Protein AF-A0A4Y2EI86-F1 (afdb_monomer)

Structure (mmCIF, N/CA/C/O backbone):
data_AF-A0A4Y2EI86-F1
#
_entry.id   AF-A0A4Y2EI86-F1
#
loop_
_atom_site.group_PDB
_atom_site.id
_atom_site.type_symbol
_atom_site.label_atom_id
_atom_site.label_alt_id
_atom_site.label_comp_id
_atom_site.label_asym_id
_atom_site.label_entity_id
_atom_site.label_seq_id
_atom_site.pdbx_PDB_ins_code
_atom_site.Cartn_x
_atom_site.Cartn_y
_atom_site.Cartn_z
_atom_site.occupancy
_atom_site.B_iso_or_equiv
_atom_site.auth_seq_id
_atom_site.auth_comp_id
_atom_site.auth_asym_id
_atom_site.auth_atom_id
_atom_site.pdbx_PDB_model_num
ATOM 1 N N . MET A 1 1 ? 8.810 -35.202 -23.050 1.00 44.22 1 MET A N 1
ATOM 2 C CA . MET A 1 1 ? 9.214 -34.370 -21.895 1.00 44.22 1 MET A CA 1
ATOM 3 C C . MET A 1 1 ? 8.110 -33.352 -21.642 1.00 44.22 1 MET A C 1
ATOM 5 O O . MET A 1 1 ? 7.960 -32.435 -22.436 1.00 44.22 1 MET A O 1
ATOM 9 N N . GLN A 1 2 ? 7.271 -33.556 -20.624 1.00 51.28 2 GLN A N 1
ATOM 10 C CA . GLN A 1 2 ? 6.265 -32.564 -20.223 1.00 51.28 2 GLN A CA 1
ATOM 11 C C . GLN A 1 2 ? 7.005 -31.382 -19.586 1.00 51.28 2 GLN A C 1
ATOM 13 O O . GLN A 1 2 ? 7.677 -31.547 -18.569 1.00 51.28 2 GLN A O 1
ATOM 18 N N . GLY A 1 3 ? 6.967 -30.216 -20.231 1.00 60.78 3 GLY A N 1
ATOM 19 C CA . GLY A 1 3 ? 7.556 -28.997 -19.680 1.00 60.78 3 GLY A CA 1
ATOM 20 C C . GLY A 1 3 ? 6.892 -28.628 -18.351 1.00 60.78 3 GLY A C 1
ATOM 21 O O . GLY A 1 3 ? 5.706 -28.887 -18.160 1.00 60.78 3 GLY A O 1
ATOM 22 N N . ARG A 1 4 ? 7.646 -28.019 -17.426 1.00 67.56 4 ARG A N 1
ATOM 23 C CA . ARG A 1 4 ? 7.087 -27.440 -16.193 1.00 67.56 4 ARG A CA 1
ATOM 24 C C . ARG A 1 4 ? 5.947 -26.480 -16.555 1.00 67.56 4 ARG A C 1
ATOM 26 O O . ARG A 1 4 ? 6.194 -25.449 -17.181 1.00 67.56 4 ARG A O 1
ATOM 33 N N . GLU A 1 5 ? 4.720 -26.806 -16.153 1.00 71.31 5 GLU A N 1
ATOM 34 C CA . GLU A 1 5 ? 3.585 -25.886 -16.260 1.00 71.31 5 GLU A CA 1
ATOM 35 C C . GLU A 1 5 ? 3.854 -24.618 -15.440 1.00 71.31 5 GLU A C 1
ATOM 37 O O . GLU A 1 5 ? 4.314 -24.680 -14.297 1.00 71.31 5 GLU A O 1
ATOM 42 N N . ARG A 1 6 ? 3.567 -23.450 -16.025 1.00 76.44 6 ARG A N 1
ATOM 43 C CA . ARG A 1 6 ? 3.617 -22.170 -15.308 1.00 76.44 6 ARG A CA 1
ATOM 44 C C . ARG A 1 6 ? 2.359 -22.020 -14.446 1.00 76.44 6 ARG A C 1
ATOM 46 O O . ARG A 1 6 ? 1.289 -22.413 -14.909 1.00 76.44 6 ARG A O 1
ATOM 53 N N . PRO A 1 7 ? 2.436 -21.407 -13.249 1.00 73.19 7 PRO A N 1
ATOM 54 C CA . PRO A 1 7 ? 1.263 -21.187 -12.397 1.00 73.19 7 PRO A CA 1
ATOM 55 C C . PRO A 1 7 ? 0.104 -20.478 -13.111 1.00 73.19 7 PRO A C 1
ATOM 57 O O . PRO A 1 7 ? -1.054 -20.807 -12.881 1.00 73.19 7 PRO A O 1
ATOM 60 N N . GLU A 1 8 ? 0.409 -19.552 -14.024 1.00 74.12 8 GLU A N 1
ATOM 61 C CA . GLU A 1 8 ? -0.576 -18.828 -14.844 1.00 74.12 8 GLU A CA 1
ATOM 62 C C . GLU A 1 8 ? -1.434 -19.755 -15.722 1.00 74.12 8 GLU A C 1
ATOM 64 O O . GLU A 1 8 ? -2.585 -19.440 -16.012 1.00 74.12 8 GLU A O 1
ATOM 69 N N . ASN A 1 9 ? -0.906 -20.925 -16.091 1.00 79.00 9 ASN A N 1
ATOM 70 C CA . ASN A 1 9 ? -1.598 -21.922 -16.908 1.00 79.00 9 ASN A CA 1
ATOM 71 C C . ASN A 1 9 ? -2.481 -22.861 -16.069 1.00 79.00 9 ASN A C 1
ATOM 73 O O . ASN A 1 9 ? -3.095 -23.776 -16.612 1.00 79.00 9 ASN A O 1
ATOM 77 N N . ARG A 1 10 ? -2.555 -22.642 -14.748 1.00 85.88 10 ARG A N 1
ATOM 78 C CA . ARG A 1 10 ? -3.338 -23.439 -13.794 1.00 85.88 10 ARG A CA 1
ATOM 79 C C . ARG A 1 10 ? -4.407 -22.591 -13.119 1.00 85.88 10 ARG A C 1
ATOM 81 O O . ARG A 1 10 ? -4.308 -22.290 -11.922 1.00 85.88 10 ARG A O 1
ATOM 88 N N . PRO A 1 11 ? -5.441 -22.182 -13.881 1.00 83.12 11 PRO A N 1
ATOM 89 C CA . PRO A 1 11 ? -6.486 -21.314 -13.364 1.00 83.12 11 PRO A CA 1
ATOM 90 C C . PRO A 1 11 ? -7.200 -21.953 -12.170 1.00 83.12 11 PRO A C 1
ATOM 92 O O . PRO A 1 11 ? -7.541 -21.252 -11.232 1.00 83.12 11 PRO A O 1
ATOM 95 N N . ASP A 1 12 ? -7.354 -23.274 -12.126 1.00 86.62 12 ASP A N 1
ATOM 96 C CA . ASP A 1 12 ? -7.909 -23.994 -10.977 1.00 86.62 12 ASP A CA 1
ATOM 97 C C . ASP A 1 12 ? -7.147 -23.707 -9.668 1.00 86.62 12 ASP A C 1
ATOM 99 O O . ASP A 1 12 ? -7.758 -23.367 -8.650 1.00 86.62 12 ASP A O 1
ATOM 103 N N . ILE A 1 13 ? -5.813 -23.785 -9.700 1.00 89.12 13 ILE A N 1
ATOM 104 C CA . ILE A 1 13 ? -4.954 -23.569 -8.528 1.00 89.12 13 ILE A CA 1
ATOM 105 C C . ILE A 1 13 ? -4.926 -22.091 -8.149 1.00 89.12 13 ILE A C 1
ATOM 107 O O . ILE A 1 13 ? -5.157 -21.749 -6.987 1.00 89.12 13 ILE A O 1
ATOM 111 N N . VAL A 1 14 ? -4.678 -21.210 -9.122 1.00 87.75 14 VAL A N 1
ATOM 112 C CA . VAL A 1 14 ? -4.599 -19.754 -8.907 1.00 87.75 14 VAL A CA 1
ATOM 113 C C . VAL A 1 14 ? -5.857 -19.244 -8.212 1.00 87.75 14 VAL A C 1
ATOM 115 O O . VAL A 1 14 ? -5.792 -18.441 -7.283 1.00 87.75 14 VAL A O 1
ATOM 118 N N . VAL A 1 15 ? -7.010 -19.759 -8.622 1.00 88.19 15 VAL A N 1
ATOM 119 C CA . VAL A 1 15 ? -8.316 -19.349 -8.114 1.00 88.19 15 VAL A CA 1
ATOM 120 C C . VAL A 1 15 ? -8.564 -19.824 -6.698 1.00 88.19 15 VAL A C 1
ATOM 122 O O . VAL A 1 15 ? -9.053 -19.046 -5.877 1.00 88.19 15 VAL A O 1
ATOM 125 N N . ARG A 1 16 ? -8.197 -21.071 -6.390 1.00 91.94 16 ARG A N 1
ATOM 126 C CA . ARG A 1 16 ? -8.285 -21.602 -5.027 1.00 91.94 16 ARG A CA 1
ATOM 127 C C . ARG A 1 16 ? -7.387 -20.812 -4.083 1.00 91.94 16 ARG A C 1
ATOM 129 O O . ARG A 1 16 ? -7.851 -20.371 -3.036 1.00 91.94 16 ARG A O 1
ATOM 136 N N . VAL A 1 17 ? -6.137 -20.560 -4.477 1.00 92.00 17 VAL A N 1
ATOM 137 C CA . VAL A 1 17 ? -5.188 -19.774 -3.673 1.00 92.00 17 VAL A CA 1
ATOM 138 C C . VAL A 1 17 ? -5.678 -18.341 -3.479 1.00 92.00 17 VAL A C 1
ATOM 140 O O . VAL A 1 17 ? -5.637 -17.836 -2.360 1.00 92.00 17 VAL A O 1
ATOM 143 N N . PHE A 1 18 ? -6.190 -17.698 -4.531 1.00 91.62 18 PHE A N 1
ATOM 144 C CA .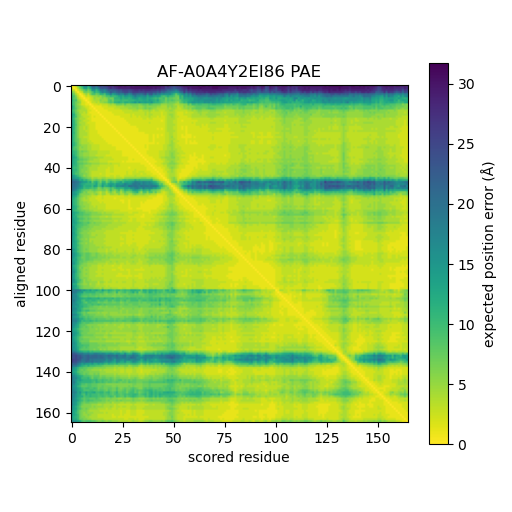 PHE A 1 18 ? -6.785 -16.367 -4.426 1.00 91.62 18 PHE A CA 1
ATOM 145 C C . PHE A 1 18 ? -7.951 -16.349 -3.434 1.00 91.62 18 PHE A C 1
ATOM 147 O O . PHE A 1 18 ? -7.990 -15.488 -2.559 1.00 91.62 18 PHE A O 1
ATOM 154 N N . LYS A 1 19 ? -8.875 -17.316 -3.524 1.00 93.38 19 LYS A N 1
ATOM 155 C CA . LYS A 1 19 ? -10.020 -17.391 -2.611 1.00 93.38 19 LYS A CA 1
ATOM 156 C C . LYS A 1 19 ? -9.580 -17.605 -1.163 1.00 93.38 19 LYS A C 1
ATOM 158 O O . LYS A 1 19 ? -10.115 -16.929 -0.294 1.00 93.38 19 LYS A O 1
ATOM 163 N N . MET A 1 20 ? -8.597 -18.474 -0.914 1.00 96.38 20 MET A N 1
ATOM 164 C CA . MET A 1 20 ? -8.044 -18.686 0.430 1.00 96.38 20 MET A CA 1
ATOM 165 C C . MET A 1 20 ? -7.432 -17.400 0.997 1.00 96.38 20 MET A C 1
ATOM 167 O O . MET A 1 20 ? -7.754 -17.018 2.116 1.00 96.38 20 MET A O 1
ATOM 171 N N . LYS A 1 21 ? -6.621 -16.685 0.206 1.00 95.56 21 LYS A N 1
ATOM 172 C CA . LYS A 1 21 ? -6.033 -15.401 0.622 1.00 95.56 21 LYS A CA 1
ATOM 173 C C . LYS A 1 21 ? -7.088 -14.326 0.877 1.00 95.56 21 LYS A C 1
ATOM 175 O O . LYS A 1 21 ? -6.973 -13.589 1.846 1.00 95.56 21 LYS A O 1
ATOM 180 N N . LEU A 1 22 ? -8.110 -14.241 0.025 1.00 96.06 22 LEU A N 1
ATOM 181 C CA . LEU A 1 22 ? -9.206 -13.292 0.208 1.00 96.06 22 LEU A CA 1
ATOM 182 C C . LEU A 1 22 ? -10.015 -13.611 1.471 1.00 96.06 22 LEU A C 1
ATOM 184 O O . LEU A 1 22 ? -10.377 -12.697 2.196 1.00 96.06 22 LEU A O 1
ATOM 188 N N . SER A 1 23 ? -10.289 -14.888 1.744 1.00 97.06 23 SER A N 1
ATOM 189 C CA . SER A 1 23 ? -10.966 -15.305 2.974 1.00 97.06 23 SER A CA 1
ATOM 190 C C . SER A 1 23 ? -10.161 -14.941 4.221 1.00 97.06 23 SER A C 1
ATOM 192 O O . SER A 1 23 ? -10.735 -14.390 5.151 1.00 97.06 23 SER A O 1
ATOM 194 N N . GLU A 1 24 ? -8.848 -15.174 4.215 1.00 97.94 24 GLU A N 1
ATOM 195 C CA . GLU A 1 24 ? -7.978 -14.792 5.333 1.00 97.94 24 GLU A 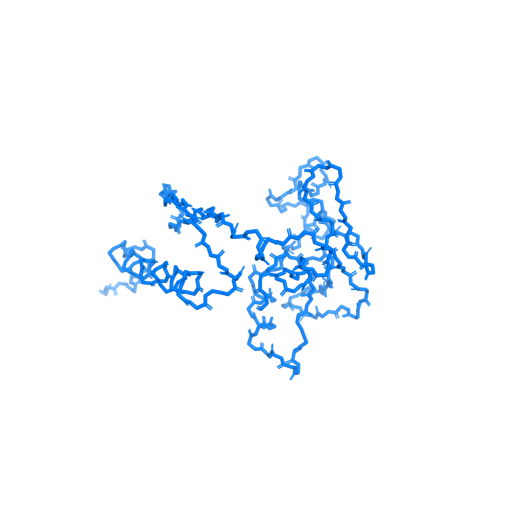CA 1
ATOM 196 C C . GLU A 1 24 ? -7.943 -13.272 5.539 1.00 97.94 24 GLU A C 1
ATOM 198 O O . GLU A 1 24 ? -8.092 -12.797 6.661 1.00 97.94 24 GLU A O 1
ATOM 203 N N . LEU A 1 25 ? -7.844 -12.504 4.448 1.00 97.00 25 LEU A N 1
ATOM 204 C CA . LEU A 1 25 ? -7.908 -11.046 4.506 1.00 97.00 25 LEU A CA 1
ATOM 205 C C . LEU A 1 25 ? -9.253 -10.567 5.072 1.00 97.00 25 LEU A C 1
ATOM 207 O O . LEU A 1 25 ? -9.283 -9.680 5.912 1.00 97.00 25 LEU A O 1
ATOM 211 N N . LEU A 1 26 ? -10.380 -11.148 4.655 1.00 97.69 26 LEU A N 1
ATOM 212 C CA . LEU A 1 26 ? -11.685 -10.790 5.222 1.00 97.69 26 LEU A CA 1
ATOM 213 C C . LEU A 1 26 ? -11.769 -11.124 6.720 1.00 97.69 26 LEU A C 1
ATOM 215 O O . LEU A 1 26 ? -12.386 -10.371 7.470 1.00 97.69 26 LEU A O 1
ATOM 219 N N . ASP A 1 27 ? -11.124 -12.199 7.170 1.00 98.06 27 ASP A N 1
ATOM 220 C CA . ASP A 1 27 ? -11.041 -12.535 8.591 1.00 98.06 27 ASP A CA 1
ATOM 221 C C . ASP A 1 27 ? -10.196 -11.515 9.373 1.00 98.06 27 ASP A C 1
ATOM 223 O O . ASP A 1 27 ? -10.619 -11.087 10.452 1.00 98.06 27 ASP A O 1
ATOM 227 N N . ASP A 1 28 ? -9.077 -11.042 8.815 1.00 97.88 28 ASP A N 1
ATOM 228 C CA . ASP A 1 28 ? -8.301 -9.933 9.389 1.00 97.88 28 ASP A CA 1
ATOM 229 C C . ASP A 1 28 ? -9.167 -8.674 9.557 1.00 97.88 28 ASP A C 1
ATOM 231 O O . ASP A 1 28 ? -9.216 -8.068 10.631 1.00 97.88 28 ASP A O 1
ATOM 235 N N . LEU A 1 29 ? -9.904 -8.308 8.506 1.00 97.31 29 LEU A N 1
ATOM 236 C CA . LEU A 1 29 ? -10.709 -7.088 8.473 1.00 97.31 29 LEU A CA 1
ATOM 237 C C . LEU A 1 29 ? -11.926 -7.159 9.409 1.00 97.31 29 LEU A C 1
ATOM 239 O O . LEU A 1 29 ? -12.183 -6.209 10.143 1.00 97.31 29 LEU A O 1
ATOM 243 N N . MET A 1 30 ? -12.668 -8.272 9.404 1.00 96.81 30 MET A N 1
ATOM 244 C CA . MET A 1 30 ? -13.963 -8.375 10.096 1.00 96.81 30 MET A CA 1
ATOM 245 C C . MET A 1 30 ? -13.863 -8.990 11.491 1.00 96.81 30 MET A C 1
ATOM 247 O O . MET A 1 30 ? -14.552 -8.551 12.413 1.00 96.81 30 MET A O 1
ATOM 251 N N . LYS A 1 31 ? -13.034 -10.029 11.660 1.00 97.06 31 LYS A N 1
ATOM 252 C CA . LYS A 1 31 ? -12.950 -10.791 12.916 1.00 97.06 31 LYS A CA 1
ATOM 253 C C . LYS A 1 31 ? -11.838 -10.265 13.808 1.00 97.06 31 LYS A C 1
ATOM 255 O O . LYS A 1 31 ? -12.070 -10.031 14.991 1.00 97.06 31 LYS A O 1
ATOM 260 N N . ARG A 1 32 ? -10.646 -10.059 13.239 1.00 97.88 32 ARG A N 1
ATOM 261 C CA . ARG A 1 32 ? -9.480 -9.539 13.974 1.00 97.88 32 ARG A CA 1
ATOM 262 C C . ARG A 1 32 ? -9.492 -8.018 14.089 1.00 97.88 32 ARG A C 1
ATOM 264 O O . ARG A 1 32 ? -8.763 -7.481 14.913 1.00 97.88 32 ARG A O 1
ATOM 271 N N . LYS A 1 33 ? -10.369 -7.350 13.328 1.00 96.50 33 LYS A N 1
ATOM 272 C CA . LYS A 1 33 ? -10.649 -5.912 13.424 1.00 96.50 33 LYS A CA 1
ATOM 273 C C . LYS A 1 33 ? -9.379 -5.077 13.275 1.00 96.50 33 LYS A C 1
ATOM 275 O O . LYS A 1 33 ? -9.168 -4.130 14.028 1.00 96.50 33 LYS A O 1
ATOM 280 N N . VAL A 1 34 ? -8.537 -5.417 12.294 1.00 95.81 34 VAL A N 1
ATOM 281 C CA . VAL A 1 34 ? -7.250 -4.725 12.076 1.00 95.81 34 VAL A CA 1
ATOM 282 C C . VAL A 1 34 ? -7.410 -3.231 11.768 1.00 95.81 34 VAL A C 1
ATOM 284 O O . VAL A 1 34 ? -6.502 -2.470 12.066 1.00 95.81 34 VAL A O 1
ATOM 287 N N . PHE A 1 35 ? -8.568 -2.795 11.254 1.00 95.50 35 PHE A N 1
ATOM 288 C CA . PHE A 1 35 ? -8.938 -1.376 11.089 1.00 95.50 35 PHE A CA 1
ATOM 289 C C . PHE A 1 35 ? -10.011 -0.903 12.089 1.00 95.50 35 PHE A C 1
ATOM 291 O O . PHE A 1 35 ? -10.635 0.137 11.897 1.00 95.50 35 PHE A O 1
ATOM 298 N N . GLY A 1 36 ? -10.275 -1.675 13.144 1.00 96.25 36 GLY A N 1
ATOM 299 C CA . GLY A 1 36 ? -11.374 -1.444 14.079 1.00 96.25 36 GLY A CA 1
ATOM 300 C C . GLY A 1 36 ? -12.686 -2.116 13.661 1.00 96.25 36 GLY A C 1
ATOM 301 O O . GLY A 1 36 ? -12.708 -3.108 12.931 1.00 96.25 36 GLY A O 1
ATOM 302 N N . CYS A 1 37 ? -13.802 -1.621 14.196 1.00 97.50 37 CYS A N 1
ATOM 303 C CA . CYS A 1 37 ? -15.117 -2.221 13.990 1.00 97.50 37 CYS A CA 1
ATOM 304 C C . CYS A 1 37 ? -15.678 -1.862 12.606 1.00 97.50 37 CYS A C 1
ATOM 306 O O . CYS A 1 37 ? -15.927 -0.691 12.317 1.00 97.50 37 CYS A O 1
ATOM 308 N N . VAL A 1 38 ? -15.911 -2.872 11.766 1.00 97.69 38 VAL A N 1
ATOM 309 C CA . VAL A 1 38 ? -16.559 -2.727 10.456 1.00 97.69 38 VAL A CA 1
ATOM 310 C C . VAL A 1 38 ? -18.066 -2.939 10.611 1.00 97.69 38 VAL A C 1
ATOM 312 O O . VAL A 1 38 ? -18.496 -3.990 11.082 1.00 97.69 38 VAL A O 1
ATOM 315 N N . THR A 1 39 ? -18.875 -1.960 10.204 1.00 97.56 39 THR A N 1
ATOM 316 C CA . THR A 1 39 ? -20.348 -2.027 10.260 1.00 97.56 39 THR A CA 1
ATOM 317 C C . THR A 1 39 ? -20.952 -2.593 8.981 1.00 97.56 39 THR A C 1
ATOM 319 O O . THR A 1 39 ? -21.966 -3.285 9.025 1.00 97.56 39 THR A O 1
ATOM 322 N N . SER A 1 40 ? -20.326 -2.328 7.835 1.00 97.38 40 SER A N 1
ATOM 323 C CA . SER A 1 40 ? -20.690 -2.921 6.549 1.00 97.38 40 SER A CA 1
ATOM 324 C C . SER A 1 40 ? -19.489 -2.964 5.609 1.00 97.38 40 SER A C 1
ATOM 326 O O . SER A 1 40 ? -18.529 -2.207 5.763 1.00 97.38 40 SER A O 1
ATOM 328 N N . TYR A 1 41 ? -19.525 -3.858 4.623 1.00 96.81 41 TYR A N 1
ATOM 329 C CA . TYR A 1 41 ? -18.498 -3.940 3.592 1.00 96.81 41 TYR A CA 1
ATOM 330 C C . TYR A 1 41 ? -19.092 -4.390 2.260 1.00 96.81 41 TYR A C 1
ATOM 332 O O . TYR A 1 41 ? -20.062 -5.146 2.216 1.00 96.81 41 TYR A O 1
ATOM 340 N N . ILE A 1 42 ? -18.485 -3.934 1.169 1.00 97.25 42 ILE A N 1
ATOM 341 C CA . ILE A 1 42 ? -18.790 -4.370 -0.194 1.00 97.25 42 ILE A CA 1
ATOM 342 C C . ILE A 1 42 ? -17.469 -4.762 -0.836 1.00 97.25 42 ILE A C 1
ATOM 344 O O . ILE A 1 42 ? -16.474 -4.057 -0.676 1.00 97.25 42 ILE A O 1
ATOM 348 N N . TYR A 1 43 ? -17.438 -5.872 -1.569 1.00 96.19 43 TYR A N 1
ATOM 349 C CA . TYR A 1 43 ? -16.275 -6.198 -2.378 1.00 96.19 43 TYR A CA 1
ATOM 350 C C . TYR A 1 43 ? -16.653 -6.742 -3.748 1.00 96.19 43 TYR A C 1
ATOM 352 O O . TYR A 1 43 ? -17.672 -7.411 -3.913 1.00 96.19 43 TYR A O 1
ATOM 360 N N . VAL A 1 44 ? -15.803 -6.455 -4.730 1.00 94.81 44 VAL A N 1
ATOM 361 C CA . VAL A 1 44 ? -15.958 -6.893 -6.118 1.00 94.81 44 VAL A CA 1
ATOM 362 C C . VAL A 1 44 ? -14.682 -7.595 -6.547 1.00 94.81 44 VAL A C 1
ATOM 364 O O . VAL A 1 44 ? -13.583 -7.067 -6.382 1.00 94.81 44 VAL A O 1
ATOM 367 N N . ILE A 1 45 ? -14.834 -8.796 -7.104 1.00 92.00 45 ILE A N 1
ATOM 368 C CA . ILE A 1 45 ? -13.732 -9.544 -7.708 1.00 92.00 45 ILE A CA 1
ATOM 369 C C . ILE A 1 45 ? -13.757 -9.277 -9.207 1.00 92.00 45 ILE A C 1
ATOM 371 O O . ILE A 1 45 ? -14.721 -9.627 -9.888 1.00 92.00 45 ILE A O 1
ATOM 375 N N . GLU A 1 46 ? -12.680 -8.703 -9.726 1.00 88.38 46 GLU A N 1
ATOM 376 C CA . GLU A 1 46 ? -12.542 -8.431 -11.151 1.00 88.38 46 GLU A CA 1
ATOM 377 C C . GLU A 1 46 ? -11.676 -9.489 -11.834 1.00 88.38 46 GLU A C 1
ATOM 379 O O . GLU A 1 46 ? -10.614 -9.905 -11.358 1.00 88.38 46 GLU A O 1
ATOM 384 N N . PHE A 1 47 ? -12.154 -9.914 -12.999 1.00 77.94 47 PHE A N 1
ATOM 385 C CA . PHE A 1 47 ? -11.499 -10.892 -13.849 1.00 77.94 47 PHE A CA 1
ATOM 386 C C . PHE A 1 47 ? -10.844 -10.150 -15.004 1.00 77.94 47 PHE A C 1
ATOM 388 O O . PHE A 1 47 ? -11.432 -9.970 -16.072 1.00 77.94 47 PHE A O 1
ATOM 395 N N . GLN A 1 48 ? -9.616 -9.687 -14.795 1.00 67.62 48 GLN A N 1
ATOM 396 C CA . GLN A 1 48 ? -8.854 -9.112 -15.893 1.00 67.62 48 GLN A CA 1
ATOM 397 C C . GLN A 1 48 ? -8.479 -10.224 -16.878 1.00 67.62 48 GLN A C 1
ATOM 399 O O . GLN A 1 48 ? -7.813 -11.187 -16.512 1.00 67.62 48 GLN A O 1
ATOM 404 N N . LYS A 1 49 ? -8.868 -10.076 -18.154 1.00 61.34 49 LYS A N 1
ATOM 405 C CA . LYS A 1 49 ? -8.618 -11.058 -19.234 1.00 61.34 49 LYS A CA 1
ATOM 406 C C . LYS A 1 49 ? -7.141 -11.466 -19.397 1.00 61.34 49 LYS A C 1
ATOM 408 O O . LYS A 1 49 ? -6.862 -12.447 -20.075 1.00 61.34 49 LYS A O 1
ATOM 413 N N . ARG A 1 50 ? -6.204 -10.692 -18.837 1.00 60.47 50 ARG A N 1
ATOM 414 C CA . ARG A 1 50 ? -4.745 -10.889 -18.928 1.00 60.47 50 ARG A CA 1
ATOM 415 C C . ARG A 1 50 ? -4.026 -10.756 -17.578 1.00 60.47 50 ARG A C 1
ATOM 417 O O . ARG A 1 50 ? -2.805 -10.661 -17.556 1.00 60.47 50 ARG A O 1
ATOM 424 N N . GLY A 1 51 ? -4.772 -10.693 -16.474 1.00 64.62 51 GLY A N 1
ATOM 425 C CA . GLY A 1 51 ? -4.236 -10.443 -15.139 1.00 64.62 51 GLY A CA 1
ATOM 426 C C . GLY A 1 51 ? -4.692 -11.498 -14.142 1.00 64.62 51 GLY A C 1
ATOM 427 O O . GLY A 1 51 ? -5.694 -12.185 -14.342 1.00 64.62 51 GLY A O 1
ATOM 428 N N . LEU A 1 52 ? -3.951 -11.620 -13.044 1.00 74.06 52 LEU A N 1
ATOM 429 C CA . LEU A 1 52 ? -4.447 -12.344 -11.881 1.00 74.06 52 LEU A CA 1
ATOM 430 C C . LEU A 1 52 ? -5.688 -11.625 -11.344 1.00 74.06 52 LEU A C 1
ATOM 432 O O . LEU A 1 52 ? -5.836 -10.415 -11.499 1.00 74.06 52 LEU A O 1
ATOM 436 N N . ARG A 1 53 ? -6.589 -12.379 -10.716 1.00 81.56 53 ARG A N 1
ATOM 437 C CA . ARG A 1 53 ? -7.788 -11.803 -10.101 1.00 81.56 53 ARG A CA 1
ATOM 438 C C . ARG A 1 53 ? -7.382 -10.774 -9.053 1.00 81.56 53 ARG A C 1
ATOM 440 O O . ARG A 1 53 ? -6.465 -11.028 -8.270 1.00 81.56 53 ARG A O 1
ATOM 447 N N . HIS A 1 54 ? -8.104 -9.664 -9.001 1.00 88.06 54 HIS A N 1
ATOM 448 C CA . HIS A 1 54 ? -7.975 -8.683 -7.930 1.00 88.06 54 HIS A CA 1
ATOM 449 C C . HIS A 1 54 ? -9.330 -8.421 -7.283 1.00 88.06 54 HIS A C 1
ATOM 451 O O . HIS A 1 54 ? -10.383 -8.700 -7.859 1.00 88.06 54 HIS A O 1
ATOM 457 N N . CYS A 1 55 ? -9.283 -7.946 -6.044 1.00 92.38 55 CYS A N 1
ATOM 458 C CA . CYS A 1 55 ? -10.456 -7.655 -5.238 1.00 92.38 55 CYS A CA 1
ATOM 459 C C . CYS A 1 55 ? -10.424 -6.180 -4.854 1.00 92.38 55 CYS A C 1
ATOM 461 O O . CYS A 1 55 ? -9.429 -5.723 -4.293 1.00 92.38 55 CYS A O 1
ATOM 463 N N . HIS A 1 56 ? -11.508 -5.463 -5.126 1.00 93.62 56 HIS A N 1
ATOM 464 C CA . HIS A 1 56 ? -11.757 -4.153 -4.532 1.00 93.62 56 HIS A CA 1
ATOM 465 C C . HIS A 1 56 ? -12.622 -4.359 -3.301 1.00 93.62 56 HIS A C 1
ATOM 467 O O . HIS A 1 56 ? -13.669 -4.989 -3.416 1.00 93.62 56 HIS A O 1
ATOM 473 N N . ILE A 1 57 ? -12.198 -3.854 -2.144 1.00 96.25 57 ILE A N 1
ATOM 474 C CA . ILE A 1 57 ? -12.928 -3.975 -0.877 1.00 96.25 57 ILE A CA 1
ATOM 475 C C . ILE A 1 57 ? -13.165 -2.567 -0.338 1.00 96.25 57 ILE A C 1
ATOM 477 O O . ILE A 1 57 ? -12.215 -1.819 -0.124 1.00 96.25 57 ILE A O 1
ATOM 481 N N . LEU A 1 58 ? -14.428 -2.219 -0.108 1.00 96.81 58 LEU A N 1
ATOM 482 C CA . LEU A 1 58 ? -14.843 -0.986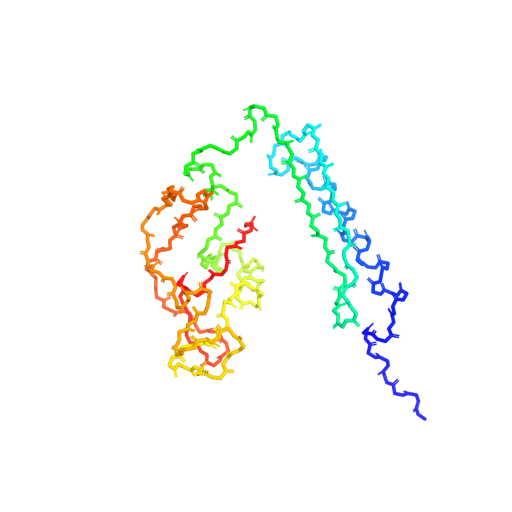 0.546 1.00 96.81 58 LEU A CA 1
ATOM 483 C C . LEU A 1 58 ? -15.397 -1.318 1.931 1.00 96.81 58 LEU A C 1
ATOM 485 O O . LEU A 1 58 ? -16.293 -2.155 2.054 1.00 96.81 58 LEU A O 1
ATOM 489 N N . LEU A 1 59 ? -14.870 -0.655 2.959 1.00 96.69 59 LEU A N 1
ATOM 490 C CA . LEU A 1 59 ? -15.260 -0.846 4.354 1.00 96.69 59 LEU A CA 1
ATOM 491 C C . LEU A 1 59 ? -15.962 0.401 4.887 1.00 96.69 59 LEU A C 1
ATOM 493 O O . LEU A 1 59 ? -15.460 1.512 4.731 1.00 96.69 59 LEU A O 1
ATOM 497 N N . THR A 1 60 ? -17.080 0.203 5.579 1.00 97.12 60 THR A N 1
ATOM 498 C CA . THR A 1 60 ? -17.700 1.230 6.417 1.00 97.12 60 THR A CA 1
ATOM 499 C C . THR A 1 60 ? -17.350 0.928 7.865 1.00 97.12 60 THR A C 1
ATOM 501 O O . THR A 1 60 ? -17.728 -0.117 8.394 1.00 97.12 60 THR A O 1
ATOM 504 N N . LEU A 1 61 ? -16.598 1.827 8.497 1.00 97.00 61 LEU A N 1
ATOM 505 C CA . LEU A 1 61 ? -16.193 1.688 9.895 1.00 97.00 61 LEU A CA 1
ATOM 506 C C . LEU A 1 61 ? -17.223 2.324 10.831 1.00 97.00 61 LEU A C 1
ATOM 508 O O . LEU A 1 61 ? -17.850 3.335 10.495 1.00 97.00 61 LEU A O 1
ATOM 512 N N . ASP A 1 62 ? -17.356 1.745 12.023 1.00 97.25 62 ASP A N 1
ATOM 513 C CA . ASP A 1 62 ? -18.097 2.342 13.129 1.00 97.25 62 ASP A CA 1
ATOM 514 C C . ASP A 1 62 ? -17.559 3.743 13.458 1.00 97.25 62 ASP A C 1
ATOM 516 O O . ASP A 1 62 ? -16.371 4.028 13.288 1.00 97.25 62 ASP A O 1
ATOM 520 N N . SER A 1 63 ? -18.421 4.626 13.969 1.00 95.69 63 SER A N 1
ATOM 521 C CA . SER A 1 63 ? -18.050 6.003 14.313 1.00 95.69 63 SER A CA 1
ATOM 522 C C . SER A 1 63 ? -16.850 6.097 15.258 1.00 95.69 63 SER A C 1
ATOM 524 O O . SER A 1 63 ? -16.059 7.031 15.104 1.00 95.69 63 SER A O 1
ATOM 526 N N . SER A 1 64 ? -16.686 5.151 16.185 1.00 95.69 64 SER A N 1
ATOM 527 C CA . SER A 1 64 ? -15.531 5.087 17.093 1.00 95.69 64 SER A CA 1
ATOM 528 C C . SER A 1 64 ? -14.237 4.630 16.409 1.00 95.69 64 SER A C 1
ATOM 530 O O . SER A 1 64 ? -13.154 4.948 16.882 1.00 95.69 64 SER A O 1
ATOM 532 N N . SER A 1 65 ? -14.341 3.910 15.288 1.00 95.81 65 SER A N 1
ATOM 533 C CA . SER A 1 65 ? -13.212 3.341 14.536 1.00 95.81 65 SER A CA 1
ATOM 534 C C . SER A 1 65 ? -12.832 4.152 13.291 1.00 95.81 65 SER A C 1
ATOM 536 O O . SER A 1 65 ? -11.875 3.807 12.605 1.00 95.81 65 SER A O 1
ATOM 538 N N . LYS A 1 66 ? -13.573 5.216 12.953 1.00 93.56 66 LYS A N 1
ATOM 539 C CA . LYS A 1 66 ? -13.264 6.025 11.766 1.00 93.56 66 LYS A CA 1
ATOM 540 C C . LYS A 1 66 ? -11.908 6.720 11.897 1.00 93.56 66 LYS A C 1
ATOM 542 O O . LYS A 1 66 ? -11.672 7.462 12.847 1.00 93.56 66 LYS A O 1
ATOM 547 N N . ILE A 1 67 ? -11.110 6.569 10.848 1.00 91.88 67 ILE A N 1
ATOM 548 C CA . ILE A 1 67 ? -9.856 7.279 10.605 1.00 91.88 67 ILE A CA 1
ATOM 549 C C . ILE A 1 67 ? -10.201 8.725 10.236 1.00 91.88 67 ILE A C 1
ATOM 551 O O . ILE A 1 67 ? -10.823 8.958 9.198 1.00 91.88 67 ILE A O 1
ATOM 555 N N . ARG A 1 68 ? -9.868 9.684 11.106 1.00 89.50 68 ARG A N 1
ATOM 556 C CA . ARG A 1 68 ? -10.203 11.107 10.899 1.00 89.50 68 ARG A CA 1
ATOM 557 C C . ARG A 1 68 ? -9.003 12.031 10.966 1.00 89.50 68 ARG A C 1
ATOM 559 O O . ARG A 1 68 ? -9.065 13.115 10.408 1.00 89.50 68 ARG A O 1
ATOM 566 N N . THR A 1 69 ? -7.961 11.628 11.679 1.00 91.50 69 THR A N 1
ATOM 567 C CA . THR A 1 69 ? -6.794 12.472 11.926 1.00 91.50 69 THR A CA 1
ATOM 568 C C . THR A 1 69 ? -5.587 11.972 11.144 1.00 91.50 69 THR A C 1
ATOM 570 O O . THR A 1 69 ? -5.530 10.811 10.731 1.00 91.50 69 THR A O 1
ATOM 573 N N . LYS A 1 70 ? -4.593 12.844 10.976 1.00 92.31 70 LYS A N 1
ATOM 574 C CA . LYS A 1 70 ? -3.279 12.492 10.422 1.00 92.31 70 LYS A CA 1
ATOM 575 C C . LYS A 1 70 ? -2.631 11.343 11.198 1.00 92.31 70 LYS A C 1
ATOM 577 O O . LYS A 1 70 ? -2.149 10.398 10.586 1.00 92.31 70 LYS A O 1
ATOM 582 N N . ASP A 1 71 ? -2.728 11.372 12.526 1.00 92.38 71 ASP A N 1
ATOM 583 C CA . ASP A 1 71 ? -2.213 10.308 13.392 1.00 92.38 71 ASP A CA 1
ATOM 584 C C . ASP A 1 71 ? -2.942 8.982 13.171 1.00 92.38 71 ASP A C 1
ATOM 586 O O . ASP A 1 71 ? -2.325 7.921 13.208 1.00 92.38 71 ASP A O 1
ATOM 590 N N . ASP A 1 72 ? -4.255 9.009 12.927 1.00 92.88 72 ASP A N 1
ATOM 591 C CA . ASP A 1 72 ? -4.985 7.789 12.579 1.00 92.88 72 ASP A CA 1
ATOM 592 C C . ASP A 1 72 ? -4.542 7.246 11.222 1.00 92.88 72 ASP A C 1
ATOM 594 O O . ASP A 1 72 ? -4.383 6.038 11.079 1.00 92.88 72 ASP A O 1
ATOM 598 N N . ILE A 1 73 ? -4.311 8.116 10.235 1.00 93.81 73 ILE A N 1
ATOM 599 C CA . ILE A 1 73 ? -3.798 7.705 8.923 1.00 93.81 73 ILE A CA 1
ATOM 600 C C . ILE A 1 73 ? -2.428 7.042 9.085 1.00 93.81 73 ILE A C 1
ATOM 602 O O . ILE A 1 73 ? -2.240 5.931 8.591 1.00 93.81 73 ILE A O 1
ATOM 606 N N . ASP A 1 74 ? -1.512 7.671 9.820 1.00 94.62 74 ASP A N 1
ATOM 607 C CA . ASP A 1 74 ? -0.142 7.188 10.019 1.00 94.62 74 ASP A CA 1
ATOM 608 C C . ASP A 1 74 ? -0.078 5.863 10.804 1.00 94.62 74 ASP A C 1
ATOM 61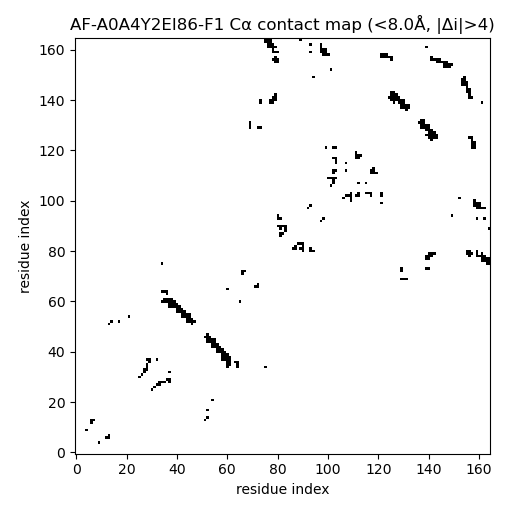0 O O . ASP A 1 74 ? 0.868 5.093 10.632 1.00 94.62 74 ASP A O 1
ATOM 614 N N . LYS A 1 75 ? -1.097 5.539 11.618 1.00 94.44 75 LYS A N 1
ATOM 615 C CA . LYS A 1 75 ? -1.223 4.213 12.262 1.00 94.44 75 LYS A CA 1
ATOM 616 C C . LYS A 1 75 ? -1.494 3.092 11.260 1.00 94.44 75 LYS A C 1
ATOM 618 O O . LYS A 1 75 ? -1.119 1.951 11.514 1.00 94.44 75 LYS A O 1
ATOM 623 N N . PHE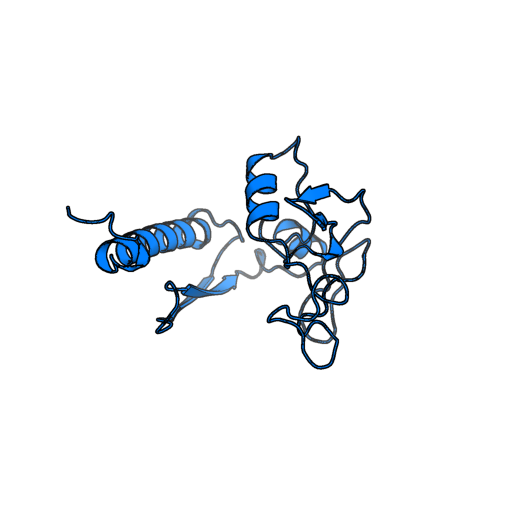 A 1 76 ? -2.180 3.390 10.158 1.00 94.31 76 PHE A N 1
ATOM 624 C CA . PHE A 1 76 ? -2.697 2.379 9.233 1.00 94.31 76 PHE A CA 1
ATOM 625 C C . PHE A 1 76 ? -2.014 2.376 7.872 1.00 94.31 76 PHE A C 1
ATOM 627 O O . PHE A 1 76 ? -2.060 1.359 7.181 1.00 94.31 76 PHE A O 1
ATOM 634 N N . VAL A 1 77 ? -1.419 3.491 7.456 1.00 95.44 77 VAL A N 1
ATOM 635 C CA . VAL A 1 77 ? -0.799 3.648 6.144 1.00 95.44 77 VAL A CA 1
ATOM 636 C C . VAL A 1 77 ? 0.570 4.282 6.311 1.00 95.44 77 VAL A C 1
ATOM 638 O O . VAL A 1 77 ? 0.706 5.350 6.894 1.00 95.44 77 VAL A O 1
ATOM 641 N N . SER A 1 78 ? 1.583 3.646 5.731 1.00 96.75 78 SER A N 1
ATOM 642 C CA . SER A 1 78 ? 2.924 4.207 5.620 1.00 96.75 78 SER A CA 1
ATOM 643 C C . SER A 1 78 ? 3.317 4.338 4.157 1.00 96.75 78 SER A C 1
ATOM 645 O O . SER A 1 78 ? 2.936 3.525 3.315 1.00 96.75 78 SER A O 1
ATOM 647 N N . ALA A 1 79 ? 4.095 5.371 3.850 1.00 97.19 79 ALA A N 1
ATOM 648 C CA . ALA A 1 79 ? 4.748 5.553 2.562 1.00 97.19 79 ALA A CA 1
ATOM 649 C C . ALA A 1 79 ? 6.273 5.653 2.724 1.00 97.19 79 ALA A C 1
ATOM 651 O O . ALA A 1 79 ? 6.943 6.321 1.937 1.00 97.19 79 ALA A O 1
ATOM 652 N N . GLU A 1 80 ? 6.810 5.001 3.755 1.00 96.94 80 GLU A N 1
ATOM 653 C CA . GLU A 1 80 ? 8.222 5.028 4.128 1.00 96.94 80 GLU A CA 1
ATOM 654 C C . GLU A 1 80 ? 8.822 3.621 4.083 1.00 96.94 80 GLU A C 1
ATOM 656 O O . GLU A 1 80 ? 8.115 2.621 4.144 1.00 96.94 80 GLU A O 1
ATOM 661 N N . LEU A 1 81 ? 10.140 3.515 3.953 1.00 96.44 81 LEU A N 1
ATOM 662 C CA . LEU A 1 81 ? 10.830 2.239 4.065 1.00 96.44 81 LEU A CA 1
ATOM 663 C C . LEU A 1 81 ? 10.754 1.734 5.517 1.00 96.44 81 LEU A C 1
ATOM 665 O O . LEU A 1 81 ? 11.144 2.460 6.434 1.00 96.44 81 LEU A O 1
ATOM 669 N N . PRO A 1 82 ? 10.322 0.479 5.748 1.00 95.88 82 PRO A N 1
ATOM 670 C CA . PRO A 1 82 ? 10.391 -0.134 7.066 1.00 95.88 82 PRO A CA 1
ATOM 671 C C . PRO A 1 82 ? 11.823 -0.151 7.603 1.00 95.88 82 PRO A C 1
ATOM 673 O O . PRO A 1 82 ? 12.791 -0.265 6.853 1.00 95.88 82 PRO A O 1
ATOM 676 N N . ASN A 1 83 ? 11.984 -0.140 8.922 1.00 93.25 83 ASN A N 1
ATOM 677 C CA . ASN A 1 83 ? 13.296 -0.379 9.506 1.00 93.25 83 ASN A CA 1
ATOM 678 C C . ASN A 1 83 ? 13.671 -1.866 9.352 1.00 93.25 83 ASN A C 1
ATOM 680 O O . ASN A 1 83 ? 13.027 -2.741 9.936 1.00 93.25 83 ASN A O 1
ATOM 684 N N . ILE A 1 84 ? 14.736 -2.151 8.593 1.00 93.75 84 ILE A N 1
ATOM 685 C CA . ILE A 1 84 ? 15.205 -3.519 8.319 1.00 93.75 84 ILE A CA 1
ATOM 686 C C . ILE A 1 84 ? 15.574 -4.301 9.588 1.00 93.75 84 ILE A C 1
ATOM 688 O O . ILE A 1 84 ? 15.389 -5.516 9.630 1.00 93.75 84 ILE A O 1
ATOM 692 N N . ASN A 1 85 ? 16.063 -3.617 10.625 1.00 95.19 85 ASN A N 1
ATOM 693 C CA . ASN A 1 85 ? 16.461 -4.237 11.888 1.00 95.19 85 ASN A CA 1
AT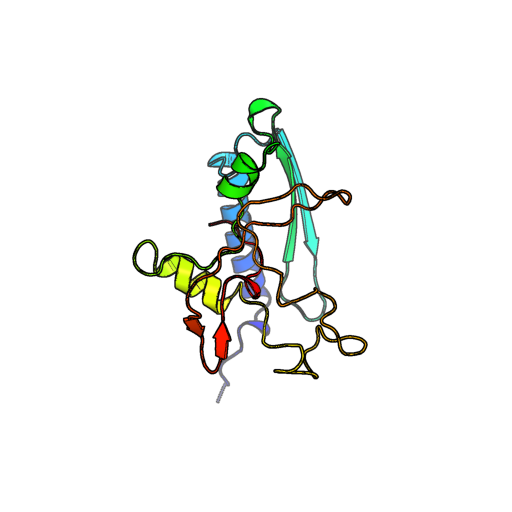OM 694 C C . ASN A 1 85 ? 15.253 -4.512 12.793 1.00 95.19 85 ASN A C 1
ATOM 696 O O . ASN A 1 85 ? 15.284 -5.460 13.570 1.00 95.19 85 ASN A O 1
ATOM 700 N N . ALA A 1 86 ? 14.186 -3.714 12.679 1.00 95.69 86 ALA A N 1
ATOM 701 C CA . ALA A 1 86 ? 12.960 -3.912 13.449 1.00 95.69 86 ALA A CA 1
ATOM 702 C C . ALA A 1 86 ? 12.037 -4.963 12.813 1.00 95.69 86 ALA A C 1
ATOM 704 O O . ALA A 1 86 ? 11.470 -5.799 13.510 1.00 95.69 86 ALA A O 1
ATOM 705 N N . ASN A 1 87 ? 11.881 -4.939 11.484 1.00 96.00 87 ASN A N 1
ATOM 706 C CA . ASN A 1 87 ? 11.028 -5.879 10.762 1.00 96.00 87 ASN A CA 1
ATOM 707 C C . ASN A 1 87 ? 11.579 -6.171 9.359 1.00 96.00 87 ASN A C 1
ATOM 709 O O . ASN A 1 87 ? 11.113 -5.636 8.348 1.00 96.00 87 ASN A O 1
ATOM 713 N N . ARG A 1 88 ? 12.562 -7.078 9.295 1.00 96.44 88 ARG A N 1
ATOM 714 C CA . ARG A 1 88 ? 13.176 -7.523 8.034 1.00 96.44 88 ARG A CA 1
ATOM 715 C C . ARG A 1 88 ? 12.143 -8.048 7.033 1.00 96.44 88 ARG A C 1
ATOM 717 O O . ARG A 1 88 ? 12.243 -7.749 5.848 1.00 96.44 88 ARG A O 1
ATOM 724 N N . ARG A 1 89 ? 11.138 -8.800 7.493 1.00 97.50 89 ARG A N 1
ATOM 725 C CA . ARG A 1 89 ? 10.120 -9.388 6.608 1.00 97.50 89 ARG A CA 1
ATOM 726 C C . ARG A 1 89 ? 9.300 -8.308 5.905 1.00 97.50 89 ARG A C 1
ATOM 728 O O . ARG A 1 89 ? 9.102 -8.390 4.696 1.00 97.50 89 ARG A O 1
ATOM 735 N N . LEU A 1 90 ? 8.834 -7.300 6.642 1.00 97.06 90 LEU A N 1
ATOM 736 C CA . LEU A 1 90 ? 8.097 -6.182 6.054 1.00 97.06 90 LEU A CA 1
ATOM 737 C C . LEU A 1 90 ? 8.992 -5.377 5.110 1.00 97.06 90 LEU A C 1
ATOM 739 O O . LEU A 1 90 ? 8.567 -5.058 4.004 1.00 97.06 90 LEU A O 1
ATOM 743 N N . PHE A 1 91 ? 10.244 -5.122 5.499 1.00 96.12 91 PHE A N 1
ATOM 744 C CA . PHE A 1 91 ? 11.222 -4.456 4.640 1.00 96.12 91 PHE A CA 1
ATOM 745 C C . PHE A 1 91 ? 11.403 -5.174 3.294 1.00 96.12 91 PHE A C 1
ATOM 747 O O . PHE A 1 91 ? 11.330 -4.545 2.238 1.00 96.12 91 PHE A O 1
ATOM 754 N N . GLU A 1 92 ? 11.576 -6.496 3.304 1.00 95.81 92 GLU A N 1
ATOM 755 C CA . GLU A 1 92 ? 11.706 -7.310 2.089 1.00 95.81 92 GLU A CA 1
ATOM 756 C C . GLU A 1 92 ? 10.438 -7.275 1.222 1.00 95.81 92 GLU A C 1
ATOM 758 O O . GLU A 1 92 ? 10.525 -7.193 -0.004 1.00 95.81 92 GLU A O 1
ATOM 763 N N . ILE A 1 93 ? 9.250 -7.303 1.836 1.00 96.75 93 ILE A N 1
ATOM 764 C CA . ILE A 1 93 ? 7.974 -7.196 1.114 1.00 96.75 93 ILE A CA 1
ATOM 765 C C . ILE A 1 93 ? 7.834 -5.813 0.469 1.00 96.75 93 ILE A C 1
ATOM 767 O O . ILE A 1 93 ? 7.521 -5.726 -0.718 1.00 96.75 93 ILE A O 1
ATOM 771 N N . VAL A 1 94 ? 8.084 -4.739 1.221 1.00 96.81 94 VAL A N 1
ATOM 772 C CA . VAL A 1 94 ? 7.939 -3.358 0.742 1.00 96.81 94 VAL A CA 1
ATOM 773 C C . VAL A 1 94 ? 8.939 -3.073 -0.369 1.00 96.81 94 VAL A C 1
ATOM 775 O O . VAL A 1 94 ? 8.535 -2.640 -1.443 1.00 96.81 94 VAL A O 1
ATOM 778 N N . THR A 1 95 ? 10.218 -3.398 -0.179 1.00 94.81 95 THR A N 1
ATOM 779 C CA . THR A 1 95 ? 11.254 -3.177 -1.205 1.00 94.81 95 THR A CA 1
ATOM 780 C C . THR A 1 95 ? 11.019 -3.976 -2.487 1.00 94.81 95 THR A C 1
ATOM 782 O O . THR A 1 95 ? 11.425 -3.545 -3.565 1.00 94.81 95 THR A O 1
ATOM 785 N N . LYS A 1 96 ? 10.338 -5.124 -2.398 1.00 94.38 96 LYS A N 1
ATOM 786 C CA . LYS A 1 96 ? 9.999 -5.954 -3.557 1.00 94.38 96 LYS A CA 1
ATOM 787 C C . LYS A 1 96 ? 8.713 -5.526 -4.264 1.00 94.38 96 LYS A C 1
ATOM 789 O O . LYS A 1 96 ? 8.644 -5.626 -5.486 1.00 94.38 96 LYS A O 1
ATOM 794 N N . CYS A 1 97 ? 7.690 -5.122 -3.513 1.00 94.12 97 CYS A N 1
ATOM 795 C CA . CYS A 1 97 ? 6.322 -4.990 -4.025 1.00 94.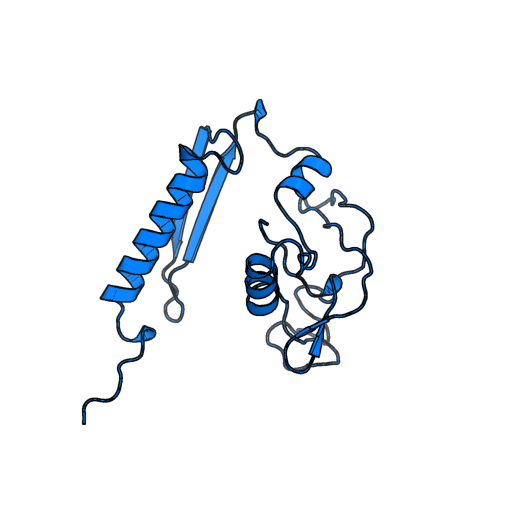12 97 CYS A CA 1
ATOM 796 C C . CYS A 1 97 ? 5.772 -3.559 -3.985 1.00 94.12 97 CYS A C 1
ATOM 798 O O . CYS A 1 97 ? 4.891 -3.239 -4.776 1.00 94.12 97 CYS A O 1
ATOM 800 N N . MET A 1 98 ? 6.269 -2.715 -3.080 1.00 96.38 98 MET A N 1
ATOM 801 C CA . MET A 1 98 ? 5.742 -1.372 -2.795 1.00 96.38 98 MET A CA 1
ATOM 802 C C . MET A 1 98 ? 6.736 -0.265 -3.166 1.00 96.38 98 MET A C 1
ATOM 804 O O . MET A 1 98 ? 6.697 0.834 -2.623 1.00 96.38 98 MET A O 1
ATOM 808 N N . VAL A 1 99 ? 7.627 -0.538 -4.116 1.00 94.81 99 VAL A N 1
ATOM 809 C CA . VAL A 1 99 ? 8.528 0.460 -4.699 1.00 94.81 99 VAL A CA 1
ATOM 810 C C . VAL A 1 99 ? 8.016 0.801 -6.084 1.00 94.81 99 VAL A C 1
ATOM 812 O O . VAL A 1 99 ? 7.900 -0.066 -6.952 1.00 94.81 99 VAL A O 1
ATOM 815 N N . HIS A 1 100 ? 7.716 2.075 -6.308 1.00 93.94 100 HIS A N 1
ATOM 816 C CA . HIS A 1 100 ? 7.486 2.574 -7.648 1.00 93.94 100 HIS A CA 1
ATOM 817 C C . HIS A 1 100 ? 8.767 2.381 -8.461 1.00 93.94 100 HIS A C 1
ATOM 819 O O . HIS A 1 100 ? 9.847 2.807 -8.048 1.00 93.94 100 HIS A O 1
ATOM 825 N N . GLY A 1 101 ? 8.643 1.693 -9.596 1.00 86.12 101 GLY A N 1
ATOM 826 C CA . GLY A 1 101 ? 9.786 1.366 -10.437 1.00 86.12 101 GLY A CA 1
ATOM 827 C C . GLY A 1 101 ? 10.546 2.614 -10.901 1.00 86.12 101 GLY A C 1
ATOM 828 O O . GLY A 1 101 ? 9.997 3.720 -10.882 1.00 86.12 101 GLY A O 1
ATOM 829 N N . PRO A 1 102 ? 11.801 2.448 -11.354 1.00 86.88 102 PRO A N 1
ATOM 830 C CA . PRO A 1 102 ? 12.532 3.550 -11.956 1.00 86.88 102 PRO A CA 1
ATOM 831 C C . PRO A 1 102 ? 11.705 4.117 -13.113 1.00 86.88 102 PRO A C 1
ATOM 833 O O . PRO A 1 102 ? 11.241 3.376 -13.987 1.00 86.88 102 PRO A O 1
ATOM 836 N N . CYS A 1 103 ? 11.514 5.429 -13.081 1.00 92.94 103 CYS A N 1
ATOM 837 C CA . CYS A 1 103 ? 10.823 6.223 -14.085 1.00 92.94 103 CYS A CA 1
ATOM 838 C C . CYS A 1 103 ? 11.486 7.607 -14.161 1.00 92.94 103 CYS A C 1
ATOM 840 O O . CYS A 1 103 ? 12.523 7.846 -13.533 1.00 92.94 103 CYS A O 1
ATOM 842 N N . GLY A 1 104 ? 10.918 8.516 -14.947 1.00 89.12 104 GLY A N 1
ATOM 843 C CA . GLY A 1 104 ? 11.504 9.831 -15.175 1.00 89.12 104 GLY A CA 1
ATOM 844 C C . GLY A 1 104 ? 12.788 9.712 -15.985 1.00 89.12 104 GLY A C 1
ATOM 845 O O . GLY A 1 104 ? 12.897 8.874 -16.876 1.00 89.12 104 GLY A O 1
ATOM 846 N N . ILE A 1 105 ? 13.787 10.514 -15.626 1.00 87.25 105 ILE A N 1
ATOM 847 C CA . ILE A 1 105 ? 15.091 10.548 -16.304 1.00 87.25 105 ILE A CA 1
ATOM 848 C C . ILE A 1 105 ? 15.786 9.177 -16.256 1.00 87.25 105 ILE A C 1
ATOM 850 O O . ILE A 1 105 ? 16.440 8.780 -17.216 1.00 87.25 105 ILE A O 1
ATOM 854 N N . ILE A 1 106 ? 15.611 8.428 -15.161 1.00 86.94 106 ILE A N 1
ATOM 855 C CA . ILE A 1 106 ? 16.249 7.115 -14.968 1.00 86.94 106 ILE A CA 1
ATOM 856 C C . ILE A 1 106 ? 15.673 6.076 -15.941 1.00 86.94 106 ILE A C 1
ATOM 858 O O . ILE A 1 106 ? 16.385 5.177 -16.382 1.00 86.94 106 ILE A O 1
ATOM 862 N N . ASN A 1 107 ? 14.386 6.186 -16.279 1.00 91.12 107 ASN A N 1
ATOM 863 C CA . ASN A 1 107 ? 13.733 5.295 -17.233 1.00 91.12 107 ASN A CA 1
ATOM 864 C C . ASN A 1 107 ? 12.576 6.014 -17.953 1.00 91.12 107 ASN A C 1
ATOM 866 O O . ASN A 1 107 ? 11.413 5.873 -17.553 1.00 91.12 107 ASN A O 1
ATOM 870 N N . PRO A 1 108 ? 12.879 6.753 -19.034 1.00 92.69 108 PRO A N 1
ATOM 871 C CA . PRO A 1 108 ? 11.876 7.513 -19.783 1.00 92.69 108 PRO A CA 1
ATOM 872 C C . PRO A 1 108 ? 10.829 6.626 -20.469 1.00 92.69 108 PRO A C 1
ATOM 874 O O . PRO A 1 108 ? 9.729 7.079 -20.763 1.00 92.69 108 PRO A O 1
ATOM 877 N N . ASN A 1 109 ? 11.154 5.347 -20.681 1.00 94.31 109 ASN A N 1
ATOM 878 C CA . ASN A 1 109 ? 10.288 4.365 -21.333 1.00 94.31 109 ASN A CA 1
ATOM 879 C C . ASN A 1 109 ? 9.408 3.587 -20.338 1.00 94.31 109 ASN A C 1
ATOM 881 O O . ASN A 1 109 ? 8.761 2.610 -20.723 1.00 94.31 109 ASN A O 1
ATOM 885 N N . ALA A 1 110 ? 9.402 3.953 -19.048 1.00 93.44 110 ALA A N 1
ATOM 886 C CA . ALA A 1 110 ? 8.561 3.269 -18.072 1.00 93.44 110 ALA A CA 1
ATOM 887 C C . ALA A 1 110 ? 7.069 3.421 -18.443 1.00 93.44 110 ALA A C 1
ATOM 889 O O . ALA A 1 110 ? 6.654 4.511 -18.834 1.00 93.44 110 ALA A O 1
ATOM 890 N N . PRO A 1 111 ? 6.217 2.394 -18.246 1.00 94.44 111 PRO A N 1
ATOM 891 C CA . PRO A 1 111 ? 4.795 2.456 -18.618 1.00 94.44 111 PRO A CA 1
ATOM 892 C C . PRO A 1 111 ? 3.994 3.578 -17.944 1.00 94.44 111 PRO A C 1
ATOM 894 O O . PRO A 1 111 ? 2.898 3.920 -18.382 1.00 94.44 111 PRO A O 1
ATOM 897 N N . CYS A 1 112 ? 4.503 4.118 -16.835 1.00 95.38 112 CYS A N 1
ATOM 898 C CA . CYS A 1 112 ? 3.891 5.234 -16.128 1.00 95.38 112 CYS A CA 1
ATOM 899 C C . CYS A 1 112 ? 4.214 6.601 -16.747 1.00 95.38 112 CYS A C 1
ATOM 901 O O . CYS A 1 112 ? 3.554 7.569 -16.371 1.00 95.38 112 CYS A O 1
ATOM 903 N N . MET A 1 113 ? 5.201 6.701 -17.640 1.00 96.56 113 MET A N 1
ATOM 904 C CA . MET A 1 113 ? 5.615 7.956 -18.264 1.00 96.56 113 MET A CA 1
ATOM 905 C C . MET A 1 113 ? 4.591 8.416 -19.300 1.00 96.56 113 MET A C 1
ATOM 907 O O . MET A 1 113 ? 4.162 7.638 -20.151 1.00 96.56 113 MET A O 1
ATOM 911 N N . LYS A 1 114 ? 4.196 9.685 -19.214 1.00 94.62 114 LYS A N 1
ATOM 912 C CA . LYS A 1 114 ? 3.341 10.389 -20.172 1.00 94.62 114 LYS A CA 1
ATOM 913 C C . LYS A 1 114 ? 3.885 11.801 -20.337 1.00 94.62 114 LYS A C 1
ATOM 915 O O . LYS A 1 114 ? 4.148 12.455 -19.337 1.00 94.62 114 LYS A O 1
ATOM 920 N N . ASP A 1 115 ? 4.094 12.230 -21.577 1.00 93.44 115 ASP A N 1
ATOM 921 C CA . ASP A 1 115 ? 4.549 13.591 -21.902 1.00 93.44 115 ASP A CA 1
ATOM 922 C C . ASP A 1 115 ? 5.818 14.027 -21.138 1.00 93.44 115 ASP A C 1
ATOM 924 O O . ASP A 1 115 ? 5.963 15.170 -20.725 1.00 93.44 115 ASP A O 1
ATOM 928 N N . GLY A 1 116 ? 6.752 13.089 -20.928 1.00 90.75 116 GLY A N 1
ATOM 929 C CA . GLY A 1 116 ? 8.013 13.339 -20.217 1.00 90.75 116 GLY A CA 1
ATOM 930 C C . GLY A 1 116 ? 7.923 13.278 -18.687 1.00 90.75 116 GLY A C 1
ATOM 931 O O . GLY A 1 116 ? 8.959 13.273 -18.025 1.00 90.75 116 GLY A O 1
ATOM 932 N N . GLU A 1 117 ? 6.726 13.128 -18.118 1.00 94.31 117 GLU A N 1
ATOM 933 C CA . GLU A 1 117 ? 6.501 13.076 -16.672 1.00 94.31 117 GLU A CA 1
ATOM 934 C C . GLU A 1 117 ? 5.896 11.744 -16.217 1.00 94.31 117 GLU A C 1
ATOM 936 O O . GLU A 1 117 ? 5.199 11.040 -16.951 1.00 94.31 117 GLU A O 1
ATOM 941 N N . CYS A 1 118 ? 6.140 11.366 -14.961 1.00 95.25 118 CYS A N 1
ATOM 942 C CA . CYS A 1 118 ? 5.457 10.212 -14.391 1.00 95.25 118 CYS A CA 1
ATOM 943 C C . CYS A 1 118 ? 3.985 10.566 -14.138 1.00 95.25 118 CYS A C 1
ATOM 945 O O . CYS A 1 118 ? 3.677 11.398 -13.291 1.00 95.25 118 CYS A O 1
ATOM 947 N N . SER A 1 119 ? 3.053 9.854 -14.774 1.00 94.62 119 SER A N 1
ATOM 948 C CA . SER A 1 119 ? 1.602 10.040 -14.583 1.00 94.62 119 SER A CA 1
ATOM 949 C C . SER A 1 119 ? 1.108 9.776 -13.152 1.00 94.62 119 SER A C 1
ATOM 951 O O . SER A 1 119 ? -0.032 10.088 -12.813 1.00 94.62 119 SER A O 1
ATOM 953 N N . LYS A 1 120 ? 1.949 9.177 -12.301 1.00 92.62 120 LYS A N 1
ATOM 954 C CA . LYS A 1 120 ? 1.710 8.968 -10.862 1.00 92.62 120 LYS A CA 1
ATOM 955 C C . LYS A 1 120 ? 2.466 9.972 -9.979 1.00 92.62 120 LYS A C 1
ATOM 957 O O . LYS A 1 120 ? 2.347 9.906 -8.754 1.00 92.62 120 LYS A O 1
ATOM 962 N N . GLN A 1 121 ? 3.187 10.907 -10.602 1.00 93.00 121 GLN A N 1
ATOM 963 C CA . GLN A 1 121 ? 3.982 11.976 -9.993 1.00 93.00 121 GLN A CA 1
ATOM 964 C C . GLN A 1 121 ? 5.050 11.435 -9.034 1.00 93.00 121 GLN A C 1
ATOM 966 O O . GLN A 1 121 ? 5.171 11.891 -7.898 1.00 93.00 121 GLN A O 1
ATOM 971 N N . PHE A 1 122 ? 5.764 10.396 -9.466 1.00 93.94 122 PHE A N 1
ATOM 972 C CA . PHE A 1 122 ? 6.958 9.913 -8.779 1.00 93.94 122 PHE A CA 1
ATOM 973 C C . PHE A 1 122 ? 8.222 10.526 -9.402 1.00 93.94 122 PHE A C 1
ATOM 975 O O . PHE A 1 122 ? 8.238 10.737 -10.618 1.00 93.94 122 PHE A O 1
ATOM 982 N N . PRO A 1 123 ? 9.284 10.750 -8.607 1.00 93.75 123 PRO A N 1
ATOM 983 C CA . PRO A 1 123 ? 9.335 10.599 -7.147 1.00 93.75 123 PRO A CA 1
ATOM 984 C C . PRO A 1 123 ? 8.456 11.639 -6.427 1.00 93.75 123 PRO A C 1
ATOM 986 O O . PRO A 1 123 ? 8.337 12.776 -6.875 1.00 93.75 123 PRO A O 1
ATOM 989 N N . LYS A 1 124 ? 7.817 11.249 -5.317 1.00 94.50 124 LYS A N 1
ATOM 990 C CA . LYS A 1 124 ? 7.027 12.175 -4.486 1.00 94.50 124 LYS A CA 1
ATOM 991 C C . LYS A 1 124 ? 7.952 13.125 -3.715 1.00 94.50 124 LYS A C 1
ATOM 993 O O . LYS A 1 124 ? 9.123 12.825 -3.518 1.00 94.50 124 LYS A O 1
ATOM 998 N N . ALA A 1 125 ? 7.450 14.270 -3.259 1.00 94.50 125 ALA A N 1
ATOM 999 C CA . ALA A 1 125 ? 8.230 15.151 -2.389 1.00 94.50 125 ALA A CA 1
ATOM 1000 C C . ALA A 1 125 ? 8.421 14.525 -0.995 1.00 94.50 125 ALA A C 1
ATOM 1002 O O . ALA A 1 125 ? 7.553 13.786 -0.526 1.00 94.50 125 ALA A O 1
ATOM 1003 N N . PHE A 1 126 ? 9.533 14.845 -0.330 1.00 96.56 126 PHE A N 1
ATOM 1004 C CA . PHE A 1 126 ? 9.676 14.578 1.101 1.00 96.56 126 PHE A CA 1
ATOM 1005 C C . PHE A 1 126 ? 8.684 15.426 1.898 1.00 96.56 126 PHE A C 1
ATOM 1007 O O . PHE A 1 126 ? 8.357 16.547 1.499 1.00 96.56 126 PHE A O 1
ATOM 1014 N N . ARG A 1 127 ? 8.203 14.870 3.009 1.00 95.19 127 ARG A N 1
ATOM 1015 C CA . ARG A 1 127 ? 7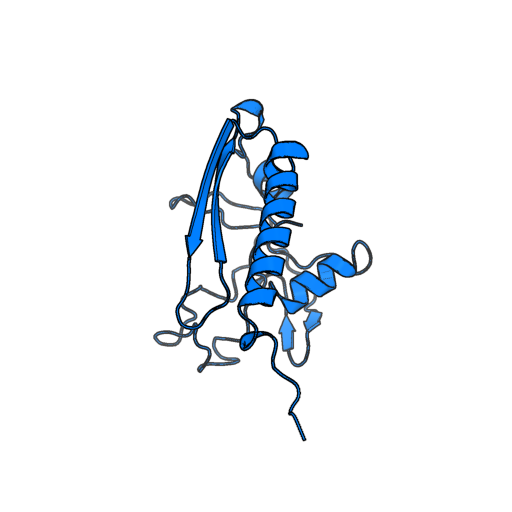.242 15.497 3.917 1.00 95.19 127 ARG A CA 1
ATOM 1016 C C . ARG A 1 127 ? 7.496 15.020 5.334 1.00 95.19 127 ARG A C 1
ATOM 1018 O O . ARG A 1 127 ? 7.630 13.819 5.556 1.00 95.19 127 ARG A O 1
ATOM 1025 N N . GLU A 1 128 ? 7.552 15.955 6.272 1.00 95.12 128 GLU A N 1
ATOM 1026 C CA . GLU A 1 128 ? 7.790 15.637 7.681 1.00 95.12 128 GLU A CA 1
ATOM 1027 C C . GLU A 1 128 ? 6.566 15.048 8.376 1.00 95.12 128 GLU A C 1
ATOM 1029 O O . GLU A 1 128 ? 6.719 14.254 9.300 1.00 95.12 128 GLU A O 1
ATOM 1034 N N . GLU A 1 129 ? 5.372 15.364 7.878 1.00 94.88 129 GLU A N 1
ATOM 1035 C CA . GLU A 1 129 ? 4.096 14.917 8.425 1.00 94.88 129 GLU A CA 1
ATOM 1036 C C . GLU A 1 129 ? 3.105 14.609 7.300 1.00 94.88 129 GLU A C 1
ATOM 1038 O O . GLU A 1 129 ? 3.252 15.077 6.167 1.00 94.88 129 GLU A O 1
ATOM 1043 N N . THR A 1 130 ? 2.075 13.826 7.620 1.00 95.00 130 THR A N 1
ATOM 1044 C CA . THR A 1 130 ? 0.938 13.625 6.722 1.00 95.00 130 THR A CA 1
ATOM 1045 C C . THR A 1 130 ? 0.076 14.891 6.679 1.00 95.00 130 THR A C 1
ATOM 1047 O O . THR A 1 130 ? -0.217 15.511 7.702 1.00 95.00 130 THR A O 1
ATOM 1050 N N . GLU A 1 131 ? -0.356 15.293 5.487 1.00 91.56 131 GLU A N 1
ATOM 1051 C CA . GLU A 1 131 ? -1.211 16.462 5.260 1.00 91.56 131 GLU A CA 1
ATOM 1052 C C . GLU A 1 131 ? -2.548 16.042 4.644 1.00 91.56 131 GLU A C 1
ATOM 1054 O O . GLU A 1 131 ? -2.612 15.176 3.767 1.00 91.56 131 GLU A O 1
ATOM 1059 N N . GLU A 1 132 ? -3.633 16.676 5.086 1.00 81.56 132 GLU A N 1
ATOM 1060 C CA . GLU A 1 132 ? -4.922 16.556 4.411 1.00 81.56 132 GLU A CA 1
ATOM 1061 C C . GLU A 1 132 ? -4.863 17.306 3.081 1.00 81.56 132 GLU A C 1
ATOM 1063 O O . GLU A 1 132 ? -4.328 18.410 2.994 1.00 81.56 132 GLU A O 1
ATOM 1068 N N . HIS A 1 133 ? -5.415 16.711 2.029 1.00 77.31 133 HIS A N 1
ATOM 1069 C CA . HIS A 1 133 ? -5.438 17.327 0.710 1.00 77.31 133 HIS A CA 1
ATOM 1070 C C . HIS A 1 133 ? -6.863 17.714 0.333 1.00 77.31 133 HIS A C 1
ATOM 1072 O O . HIS A 1 133 ? -7.804 16.955 0.566 1.00 77.31 133 HIS A O 1
ATOM 1078 N N . VAL A 1 134 ? -7.004 18.843 -0.364 1.00 62.59 134 VAL A N 1
ATOM 1079 C CA . VAL A 1 134 ? -8.295 19.396 -0.818 1.00 62.59 134 VAL A CA 1
ATOM 1080 C C . VAL A 1 134 ? -9.103 18.391 -1.656 1.00 62.59 134 VAL A C 1
ATOM 1082 O O . VAL A 1 134 ? -10.328 18.381 -1.613 1.00 62.59 134 VAL A O 1
ATOM 1085 N N . ASN A 1 135 ? -8.420 17.486 -2.363 1.00 71.69 135 ASN A N 1
ATOM 1086 C CA . ASN A 1 135 ? -9.050 16.455 -3.202 1.00 71.69 135 ASN A CA 1
ATOM 1087 C C . ASN A 1 135 ? -9.379 15.142 -2.457 1.00 71.69 135 ASN A C 1
ATOM 1089 O O . ASN A 1 135 ? -9.647 14.133 -3.104 1.00 71.69 135 ASN A O 1
ATOM 1093 N N . GLY A 1 136 ? -9.308 15.116 -1.122 1.00 72.88 136 GLY A N 1
ATOM 1094 C CA . GLY A 1 136 ? -9.745 13.982 -0.296 1.00 72.88 136 GLY A CA 1
ATOM 1095 C C . GLY A 1 136 ? -8.749 12.825 -0.133 1.00 72.88 136 GLY A C 1
ATOM 1096 O O . GLY A 1 136 ? -9.041 11.887 0.603 1.00 72.88 136 GLY A O 1
ATOM 1097 N N . TYR A 1 137 ? -7.572 12.878 -0.767 1.00 83.25 137 TYR A N 1
ATOM 1098 C CA . TYR A 1 137 ? -6.500 11.891 -0.574 1.00 83.25 137 TYR A CA 1
ATOM 1099 C C . TYR A 1 137 ? -5.344 12.488 0.228 1.00 83.25 137 TYR A C 1
ATOM 1101 O O . TYR A 1 137 ? -4.771 13.466 -0.239 1.00 83.25 137 TYR A O 1
ATOM 1109 N N . PRO A 1 138 ? -4.942 11.914 1.371 1.00 89.12 138 PRO A N 1
ATOM 1110 C CA . PRO A 1 138 ? -3.857 12.476 2.164 1.00 89.12 138 PRO A CA 1
ATOM 1111 C C . PRO A 1 138 ? -2.527 12.475 1.400 1.00 89.12 138 PRO A C 1
ATOM 1113 O O . PRO A 1 138 ? -2.207 11.550 0.647 1.00 89.12 138 PRO A O 1
ATOM 1116 N N . VAL A 1 139 ? -1.729 13.514 1.629 1.00 93.25 139 VAL A N 1
ATOM 1117 C CA . VAL A 1 139 ? -0.321 13.544 1.234 1.00 93.25 139 VAL A CA 1
ATOM 1118 C C . VAL A 1 139 ? 0.470 12.929 2.379 1.00 93.25 139 VAL A C 1
ATOM 1120 O O . VAL A 1 139 ? 0.632 13.544 3.424 1.00 93.25 139 VAL A O 1
ATOM 1123 N N . TYR A 1 140 ? 0.917 11.690 2.194 1.00 95.62 140 TYR A N 1
ATOM 1124 C CA . TYR A 1 140 ? 1.588 10.924 3.245 1.00 95.62 140 TYR A CA 1
ATOM 1125 C C . TYR A 1 140 ? 2.957 11.490 3.625 1.00 95.62 140 TYR A C 1
ATOM 1127 O O . TYR A 1 140 ? 3.721 11.921 2.751 1.00 95.62 140 TYR A O 1
ATOM 1135 N N . LYS A 1 141 ? 3.289 11.358 4.912 1.00 96.19 141 LYS A N 1
ATOM 1136 C CA . LYS A 1 141 ? 4.634 11.547 5.455 1.00 96.19 141 LYS A CA 1
ATOM 1137 C C . LYS A 1 141 ? 5.675 10.716 4.699 1.00 96.19 141 LYS A C 1
ATOM 1139 O O . LYS A 1 141 ? 5.450 9.544 4.386 1.00 96.19 141 LYS A O 1
ATOM 1144 N N . ARG A 1 142 ? 6.816 11.345 4.407 1.00 97.12 142 ARG A N 1
ATOM 1145 C CA . ARG A 1 142 ? 7.987 10.764 3.737 1.00 97.12 142 ARG A CA 1
ATOM 1146 C C . ARG A 1 142 ? 9.247 11.454 4.254 1.00 97.12 142 ARG A C 1
ATOM 1148 O O . ARG A 1 142 ? 9.669 12.453 3.666 1.00 97.12 142 ARG A O 1
ATOM 1155 N N . TRP A 1 143 ? 9.858 10.942 5.318 1.00 95.75 143 TRP A N 1
ATOM 1156 C CA . TRP A 1 143 ? 11.106 11.502 5.835 1.00 95.75 143 TRP A CA 1
ATOM 1157 C C . TRP A 1 143 ? 12.279 11.294 4.885 1.00 95.75 143 TRP A C 1
ATOM 1159 O O . TRP A 1 143 ? 12.373 10.282 4.185 1.00 95.75 143 TRP A O 1
ATOM 1169 N N . CYS A 1 144 ? 13.174 12.280 4.872 1.00 95.25 144 CYS A N 1
ATOM 1170 C CA . CYS A 1 144 ? 14.438 12.184 4.163 1.00 95.25 144 CYS A CA 1
ATOM 1171 C C . CYS A 1 144 ? 15.363 11.243 4.939 1.00 95.25 144 CYS A C 1
ATOM 1173 O O . CYS A 1 144 ? 15.691 11.499 6.096 1.00 95.25 144 CYS A O 1
ATOM 1175 N N . ILE A 1 145 ? 15.750 10.145 4.299 1.00 92.38 145 ILE A N 1
ATOM 1176 C CA . ILE A 1 145 ? 16.665 9.143 4.841 1.00 92.38 145 ILE A CA 1
ATOM 1177 C C . ILE A 1 145 ? 17.742 8.840 3.808 1.00 92.38 145 ILE A C 1
ATOM 1179 O O . ILE A 1 145 ? 17.561 9.107 2.616 1.00 92.38 145 ILE A O 1
ATOM 1183 N N . GLU A 1 146 ? 18.830 8.221 4.258 1.00 92.38 146 GLU A N 1
ATOM 1184 C CA . GLU A 1 146 ? 19.849 7.701 3.354 1.00 92.38 146 GLU A CA 1
ATOM 1185 C C . GLU A 1 146 ? 19.238 6.692 2.364 1.00 92.38 146 GLU A C 1
ATOM 1187 O O . GLU A 1 146 ? 18.544 5.756 2.787 1.00 92.38 146 GLU A O 1
ATOM 1192 N N . PRO A 1 147 ? 19.476 6.852 1.048 1.00 92.12 147 PRO A N 1
ATOM 1193 C CA . PRO A 1 147 ? 18.951 5.935 0.051 1.00 92.12 147 PRO A CA 1
ATOM 1194 C C . PRO A 1 147 ? 19.445 4.503 0.262 1.00 92.12 147 PRO A C 1
ATOM 1196 O O . PRO A 1 147 ? 20.632 4.243 0.465 1.00 92.12 147 PRO A O 1
ATOM 1199 N N . VAL A 1 148 ? 18.538 3.542 0.112 1.00 91.88 148 VAL A N 1
ATOM 1200 C CA . VAL A 1 148 ? 18.845 2.117 0.214 1.00 91.88 148 VAL A CA 1
ATOM 1201 C C . VAL A 1 148 ? 18.962 1.502 -1.174 1.00 91.88 148 VAL A C 1
ATOM 1203 O O . VAL A 1 148 ? 18.171 1.773 -2.079 1.00 91.88 148 VAL A O 1
ATOM 1206 N N . ARG A 1 149 ? 19.956 0.632 -1.35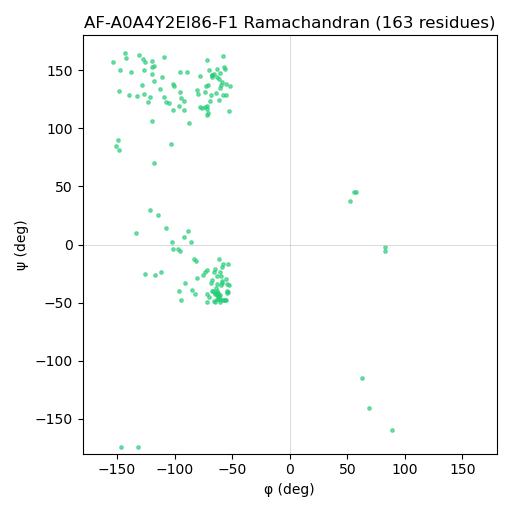7 1.00 91.00 149 ARG A N 1
ATOM 1207 C CA . ARG A 1 149 ? 20.144 -0.096 -2.611 1.00 91.00 149 ARG A CA 1
ATOM 1208 C C . ARG A 1 149 ? 19.127 -1.232 -2.733 1.00 91.00 149 ARG A C 1
ATOM 1210 O O . ARG A 1 149 ? 19.178 -2.197 -1.975 1.00 91.00 149 ARG A O 1
ATOM 1217 N N . VAL A 1 150 ? 18.269 -1.163 -3.749 1.00 84.38 150 VAL A N 1
ATOM 1218 C CA . VAL A 1 150 ? 17.338 -2.233 -4.134 1.00 84.38 150 VAL A CA 1
ATOM 1219 C C . VAL A 1 150 ? 17.652 -2.670 -5.565 1.00 84.38 150 VAL A C 1
ATOM 1221 O O . VAL A 1 150 ? 17.415 -1.966 -6.550 1.00 84.38 150 VAL A O 1
ATOM 1224 N N . GLY A 1 151 ? 18.263 -3.851 -5.685 1.00 84.56 151 GLY A N 1
ATOM 1225 C CA . GLY A 1 151 ? 18.790 -4.353 -6.952 1.00 84.56 151 GLY A CA 1
ATOM 1226 C C . GLY A 1 151 ? 19.906 -3.458 -7.508 1.00 84.56 151 GLY A C 1
ATOM 1227 O O . GLY A 1 151 ? 20.991 -3.354 -6.928 1.00 84.56 151 GLY A O 1
ATOM 1228 N N . LYS A 1 152 ? 19.649 -2.836 -8.665 1.00 86.38 152 LYS A N 1
ATOM 1229 C CA . LYS A 1 152 ? 20.604 -1.954 -9.363 1.00 86.38 152 LYS A CA 1
ATOM 1230 C C . LYS A 1 152 ? 20.393 -0.463 -9.081 1.00 86.38 152 LYS A C 1
ATOM 1232 O O . LYS A 1 152 ? 21.181 0.340 -9.563 1.00 86.38 152 LYS A O 1
ATOM 1237 N N . HIS A 1 153 ? 19.358 -0.101 -8.327 1.00 87.56 153 HIS A N 1
ATOM 1238 C CA . HIS A 1 153 ? 18.977 1.291 -8.102 1.00 87.56 153 HIS A CA 1
ATOM 1239 C C . HIS A 1 153 ? 19.044 1.631 -6.615 1.00 87.56 153 HIS A C 1
ATOM 1241 O O . HIS A 1 153 ? 18.875 0.761 -5.759 1.00 87.56 153 HIS A O 1
ATOM 1247 N N . TYR A 1 154 ? 19.278 2.905 -6.325 1.00 91.06 154 TYR A N 1
ATOM 1248 C CA . TYR A 1 154 ? 19.119 3.465 -4.991 1.00 91.06 154 TYR A CA 1
ATOM 1249 C C . TYR A 1 154 ? 17.730 4.080 -4.893 1.00 91.06 154 TYR A C 1
ATOM 1251 O O . TYR A 1 154 ? 17.308 4.799 -5.799 1.00 91.06 154 TYR A O 1
ATOM 1259 N N . ILE A 1 155 ? 17.015 3.752 -3.825 1.00 92.00 155 ILE A N 1
ATOM 1260 C CA . ILE A 1 155 ? 15.664 4.236 -3.572 1.00 92.00 155 ILE A CA 1
ATOM 1261 C C . ILE A 1 155 ? 15.588 4.864 -2.188 1.00 92.00 155 ILE A C 1
ATOM 1263 O O . ILE A 1 155 ? 16.280 4.449 -1.264 1.00 92.00 155 ILE A O 1
ATOM 1267 N N . ASP A 1 156 ? 14.705 5.836 -2.044 1.00 94.38 156 ASP A N 1
ATOM 1268 C CA . ASP A 1 156 ? 14.350 6.436 -0.766 1.00 94.38 156 ASP A CA 1
ATOM 1269 C C . ASP A 1 156 ? 12.821 6.496 -0.634 1.00 94.38 156 ASP A C 1
ATOM 1271 O O . ASP A 1 156 ? 12.073 5.997 -1.489 1.00 94.38 156 ASP A O 1
ATOM 1275 N N . ASN A 1 157 ? 12.347 7.125 0.441 1.00 96.62 157 ASN A N 1
ATOM 1276 C CA . ASN A 1 157 ? 10.927 7.245 0.750 1.00 96.62 157 ASN A CA 1
ATOM 1277 C C . ASN A 1 157 ? 10.109 7.932 -0.349 1.00 96.62 157 ASN A C 1
ATOM 1279 O O . ASN A 1 157 ? 8.896 7.765 -0.377 1.00 96.62 157 ASN A O 1
ATOM 1283 N N . ARG A 1 158 ? 10.706 8.649 -1.307 1.00 95.19 158 ARG A N 1
ATOM 1284 C CA . ARG A 1 158 ? 9.972 9.292 -2.409 1.00 95.19 158 ARG A CA 1
ATOM 1285 C C . ARG A 1 158 ? 9.430 8.305 -3.433 1.00 95.19 158 ARG A C 1
ATOM 1287 O O . ARG A 1 158 ? 8.487 8.637 -4.150 1.00 95.19 158 ARG A O 1
ATOM 1294 N N . CYS A 1 159 ? 10.011 7.109 -3.500 1.00 95.00 159 CYS A N 1
ATOM 1295 C CA . CYS A 1 159 ? 9.629 6.055 -4.439 1.00 95.00 159 CYS A CA 1
ATOM 1296 C C . CYS A 1 159 ? 8.648 5.043 -3.837 1.00 95.00 159 CYS A C 1
ATOM 1298 O O . CYS A 1 159 ? 8.164 4.172 -4.552 1.00 95.00 159 CYS A O 1
ATOM 1300 N N . ILE A 1 160 ? 8.334 5.133 -2.544 1.00 96.38 160 ILE A N 1
ATOM 1301 C CA . ILE A 1 160 ? 7.500 4.132 -1.873 1.00 96.38 160 ILE A CA 1
ATOM 1302 C C . ILE A 1 160 ? 6.017 4.362 -2.175 1.00 96.38 160 ILE A C 1
ATOM 1304 O O . ILE A 1 160 ? 5.481 5.469 -2.050 1.00 96.38 160 ILE A O 1
ATOM 1308 N N . VAL A 1 161 ? 5.340 3.307 -2.604 1.00 96.62 161 VAL A N 1
ATOM 1309 C CA . VAL A 1 161 ? 3.887 3.284 -2.772 1.00 96.62 161 VAL A CA 1
ATOM 1310 C C . VAL A 1 161 ? 3.264 3.037 -1.392 1.00 96.62 161 VAL A C 1
ATOM 1312 O O . VAL A 1 161 ? 3.747 2.149 -0.692 1.00 96.62 161 VAL A O 1
ATOM 1315 N N . PRO A 1 162 ? 2.231 3.797 -0.977 1.00 96.56 162 PRO A N 1
ATOM 1316 C CA . PRO A 1 162 ? 1.618 3.619 0.336 1.00 96.56 162 PRO A CA 1
ATOM 1317 C C . PRO A 1 162 ? 1.141 2.181 0.579 1.00 96.56 162 PRO A C 1
ATOM 1319 O O . PRO A 1 162 ? 0.567 1.560 -0.317 1.00 96.56 162 PRO A O 1
ATOM 1322 N N . TYR A 1 163 ? 1.366 1.665 1.785 1.00 97.19 163 TYR A N 1
ATOM 1323 C CA . TYR A 1 163 ? 1.024 0.302 2.193 1.00 97.19 163 TYR A CA 1
ATOM 1324 C C . TYR A 1 163 ? 0.550 0.256 3.651 1.00 97.19 163 TYR A C 1
ATOM 1326 O O . TYR A 1 163 ? 0.754 1.206 4.406 1.00 97.19 163 TYR A O 1
ATOM 1334 N N . ASN A 1 164 ? -0.075 -0.856 4.048 1.00 95.50 164 ASN A N 1
ATOM 1335 C CA . ASN A 1 164 ? -0.450 -1.119 5.439 1.00 95.50 164 ASN A CA 1
ATOM 1336 C C . ASN A 1 164 ? 0.690 -1.895 6.136 1.00 95.50 164 ASN A C 1
ATOM 1338 O O . ASN A 1 164 ? 1.008 -2.992 5.659 1.00 95.50 164 ASN A O 1
ATOM 1342 N N . PRO A 1 165 ? 1.355 -1.319 7.158 1.00 92.00 165 PRO A N 1
ATOM 1343 C CA . PRO A 1 165 ? 2.513 -1.921 7.826 1.00 92.00 165 PRO A CA 1
ATOM 1344 C C . PRO A 1 165 ? 2.180 -3.114 8.731 1.00 92.00 165 PRO A C 1
ATOM 1346 O O . PRO A 1 165 ? 1.017 -3.238 9.171 1.00 92.00 165 PRO A O 1
#

pLDDT: mean 90.74, std 9.47, range [44.22, 98.06]

Foldseek 3Di:
DDDPDDVVNCCVVLVVVVVVVVVVVVCCVDVVVVLHHFPDKDKDWDDDPPDRIDMDIDTDHDPVSDQDDQVSCVLFKALFQDDCVVDVPVNVCQLVPFFADDDQPRNPPPPQHDPRARVVRPLADADCTWAQDPVGDIDHHFHDDFFDDRPPDTDGSSGGHMDTD

InterPro domains:
  IPR025476 Helitron helicase-like domain [PF14214] (4-59)

Secondary structure (DSSP, 8-state):
------GGG-HHHHHHHHHHHHHHHHHHHHTS-TTS-EEEEEEEEE--TTS--EEEEEEEE-TTT---SHHHHHHH-B-SPPPTTT-HHHHHHHHHHSBPPS-GGG-TTSTTEETTEETT-PSPPPBSS-B--TTSS-B--B---PPEEETTEEE-GGGBPPB--

Sequence (165 aa):
MQGRERPENRPDIVVRVFKMKLSELLDDLMKRKVFGCVTSYIYVIEFQKRGLRHCHILLTLDSSSKIRTKDDIDKFVSAELPNINANRRLFEIVTKCMVHGPCGIINPNAPCMKDGECSKQFPKAFREETEEHVNGYPVYKRWCIEPVRVGKHYIDNRCIVPYNP

Nearest PDB structures (foldseek):
  7lcc-assembly1_A  TM=8.219E-01  e=1.601E-14  synthetic construct
  8s89-assembly1_A  TM=4.001E-01  e=8.035E+00  synthetic construct
  2wbl-assembly1_B  TM=2.983E-01  e=7.531E+00  Arabidopsis thaliana
  2wbl-assembly1_A  TM=2.483E-01  e=4.483E+00  Arabidopsis thaliana

Solvent-accessible surface area (backbone atoms only — not comparable to full-atom values): 9965 Å² total; per-residue (Å²): 133,87,73,86,79,55,69,87,80,34,61,74,58,53,49,52,53,49,51,52,51,51,52,52,51,50,41,40,45,66,73,66,27,77,71,35,52,62,74,49,73,52,72,50,78,46,79,47,97,88,50,77,73,48,73,53,76,49,78,39,55,33,85,92,37,55,75,82,48,58,71,48,44,60,74,52,42,43,23,55,77,56,56,54,90,82,37,46,69,60,25,55,50,38,70,70,72,31,49,56,70,74,44,33,91,83,26,68,82,31,91,55,46,51,98,84,37,32,74,81,55,56,69,40,74,72,28,93,53,54,40,87,35,98,86,77,56,68,47,63,34,12,62,90,62,84,64,45,77,58,92,93,42,73,44,46,28,36,35,35,45,74,42,71,126

Radius of gyration: 18.72 Å; Cα contacts (8 Å, |Δi|>4): 220; chains: 1; bounding box: 41×54×39 Å

Mean predicted aligned error: 5.67 Å

Organism: Araneus ventricosus (NCBI:txid182803)